Protein AF-A0A660R4C6-F1 (afdb_monomer_lite)

Secondary structure (DSSP, 8-state):
----------PPPPHHHHHHHHHHHHHHHHHHHHHHHHHHHHHHHHS-PPPHHHHHHHHHHHTTTS---HHHHHHHHHHHHHTT-

Foldseek 3Di:
DDDDDDDDDDDDDPVVVVVVVVVLVVLLVVLLVVLVVVQVVCCVVPVDGDDLVVSLVSSCVSCVPPPDDPVSSVVSSVVVVVVVD

Sequ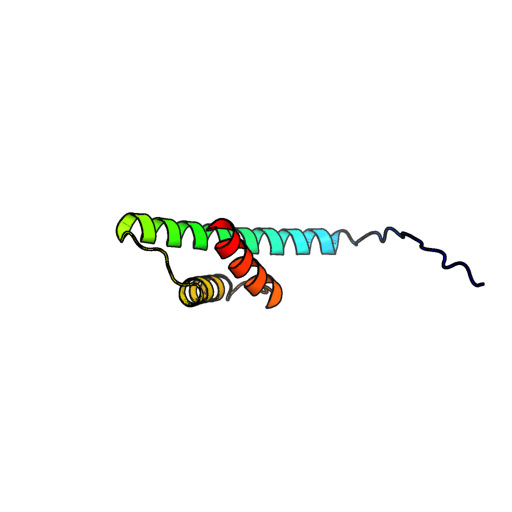ence (85 aa):
MLRRLILTIKIPVPQKLNKTADKINRNAARVYSKTLSFVRKIYQKKGFWLSQNTVQRYILRWGADIPLHTHSKQAMVQQYFNALK

pLDDT: mean 80.36, std 7.88, range [50.84, 92.69]

Radius of gyration: 18.57 Å; chains: 1; bounding box: 37×43×47 Å

Structure (mmCIF, N/CA/C/O backbone):
data_AF-A0A660R4C6-F1
#
_entry.id   AF-A0A660R4C6-F1
#
loop_
_atom_site.group_PDB
_atom_site.id
_atom_site.type_symbol
_atom_site.label_atom_id
_atom_site.label_alt_id
_atom_site.label_comp_id
_atom_site.label_asym_id
_atom_site.label_entity_id
_atom_site.label_seq_id
_atom_site.pdbx_PDB_ins_code
_atom_site.Cartn_x
_atom_site.Cartn_y
_atom_site.Cartn_z
_atom_site.occupancy
_atom_site.B_iso_or_equiv
_atom_site.auth_seq_id
_atom_site.auth_comp_id
_atom_site.auth_asym_id
_atom_site.auth_atom_id
_atom_site.pdbx_PDB_model_num
ATOM 1 N N . MET A 1 1 ? 19.718 33.327 -31.272 1.00 50.84 1 MET A N 1
ATOM 2 C CA . MET A 1 1 ? 18.847 32.646 -30.284 1.00 50.84 1 MET A CA 1
ATOM 3 C C . MET A 1 1 ? 18.814 31.153 -30.590 1.00 50.84 1 MET A C 1
ATOM 5 O O . MET A 1 1 ? 18.329 30.780 -31.650 1.00 50.84 1 MET A O 1
ATOM 9 N N . LEU A 1 2 ? 19.351 30.305 -29.710 1.00 55.62 2 LEU A N 1
ATOM 10 C CA . LEU A 1 2 ? 19.282 28.844 -29.852 1.00 55.62 2 LEU A CA 1
ATOM 11 C C . LEU A 1 2 ? 17.847 28.363 -29.575 1.00 55.62 2 LEU A C 1
ATOM 13 O O . LEU A 1 2 ? 17.356 28.490 -28.454 1.00 55.62 2 LEU A O 1
ATOM 17 N N . ARG A 1 3 ? 17.164 27.824 -30.592 1.00 68.50 3 ARG A N 1
ATOM 18 C CA . ARG A 1 3 ? 15.856 27.167 -30.431 1.00 68.50 3 ARG A CA 1
ATOM 19 C C . ARG A 1 3 ? 16.067 25.815 -29.740 1.00 68.50 3 ARG A C 1
ATOM 21 O O . ARG A 1 3 ? 16.713 24.936 -30.303 1.00 68.50 3 ARG A O 1
ATOM 28 N N . ARG A 1 4 ? 15.534 25.640 -28.525 1.00 73.31 4 ARG A N 1
ATOM 29 C CA . ARG A 1 4 ? 15.492 24.330 -27.850 1.00 73.31 4 ARG A CA 1
ATOM 30 C C . ARG A 1 4 ? 14.578 23.390 -28.633 1.00 73.31 4 ARG A C 1
ATOM 32 O O . ARG A 1 4 ? 13.402 23.686 -28.819 1.00 73.31 4 ARG A O 1
ATOM 39 N N . LEU A 1 5 ? 15.124 22.256 -29.053 1.00 77.06 5 LEU A N 1
ATOM 40 C CA . LEU A 1 5 ? 14.387 21.172 -29.689 1.00 77.06 5 LEU A CA 1
ATOM 41 C C . LEU A 1 5 ? 13.937 20.204 -28.586 1.00 77.06 5 LEU A C 1
ATOM 43 O O . LEU A 1 5 ? 14.773 19.604 -27.912 1.00 77.06 5 LEU A O 1
ATOM 47 N N . ILE A 1 6 ? 12.627 20.104 -28.351 1.00 81.06 6 ILE A N 1
ATOM 48 C CA . ILE A 1 6 ? 12.055 19.136 -27.406 1.00 81.06 6 ILE A CA 1
ATOM 49 C C . ILE A 1 6 ? 11.734 17.871 -28.198 1.00 81.06 6 ILE A C 1
ATOM 51 O O . ILE A 1 6 ? 10.890 17.892 -29.090 1.00 81.06 6 ILE A O 1
ATOM 55 N N . LEU A 1 7 ? 12.423 16.778 -27.880 1.00 81.25 7 LEU A N 1
ATOM 56 C CA . LEU A 1 7 ? 12.211 15.468 -28.488 1.00 81.25 7 LEU A CA 1
ATOM 57 C C . LEU A 1 7 ? 11.516 14.546 -27.486 1.00 81.25 7 LEU A C 1
ATOM 59 O O . LEU A 1 7 ? 11.909 14.469 -26.323 1.00 81.25 7 LEU A O 1
ATOM 63 N N . THR A 1 8 ? 10.502 13.814 -27.943 1.00 84.75 8 THR A N 1
ATOM 64 C CA . THR A 1 8 ? 9.867 12.740 -27.169 1.00 84.75 8 THR A CA 1
ATOM 65 C C . THR A 1 8 ? 10.303 11.400 -27.741 1.00 84.75 8 THR A C 1
ATOM 67 O O . THR A 1 8 ? 9.917 11.037 -28.849 1.00 84.75 8 THR A O 1
ATOM 70 N N . ILE A 1 9 ? 11.109 10.656 -26.985 1.00 85.75 9 ILE A N 1
ATOM 71 C CA . ILE A 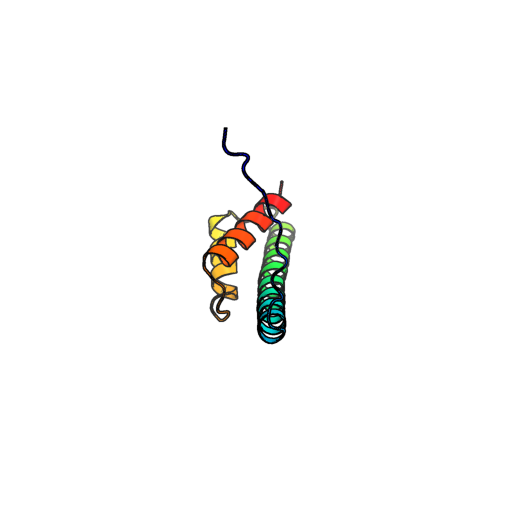1 9 ? 11.616 9.340 -27.384 1.00 85.75 9 ILE A CA 1
ATOM 72 C C . ILE A 1 9 ? 10.869 8.274 -26.581 1.00 85.75 9 ILE A C 1
ATOM 74 O O . ILE A 1 9 ? 10.819 8.334 -25.353 1.00 85.75 9 ILE A O 1
ATOM 78 N N . LYS A 1 10 ? 10.288 7.287 -27.270 1.00 82.75 10 LYS A N 1
ATOM 79 C CA . LYS A 1 10 ? 9.687 6.111 -26.629 1.00 82.75 10 LYS A CA 1
ATOM 80 C C . LYS A 1 10 ? 10.764 5.047 -26.456 1.00 82.75 10 LYS A C 1
ATOM 82 O O . LYS A 1 10 ? 11.243 4.495 -27.440 1.00 82.75 10 LYS A O 1
ATOM 87 N N . ILE A 1 11 ? 11.141 4.765 -25.213 1.00 82.50 11 ILE A N 1
ATOM 88 C CA . ILE A 1 11 ? 12.132 3.733 -24.897 1.00 82.50 11 ILE A CA 1
ATOM 89 C C . ILE A 1 11 ? 11.388 2.408 -24.680 1.00 82.50 11 ILE A C 1
ATOM 91 O O . ILE A 1 11 ? 10.566 2.328 -23.763 1.00 82.50 11 ILE A O 1
ATOM 95 N N . PRO A 1 12 ? 11.630 1.368 -25.499 1.00 80.44 12 PRO A N 1
ATOM 96 C CA . PRO A 1 12 ? 11.016 0.066 -25.283 1.00 80.44 12 PRO A CA 1
ATOM 97 C C . PRO A 1 12 ? 11.572 -0.558 -23.999 1.00 80.44 12 PRO A C 1
ATOM 99 O O . PRO A 1 12 ? 12.777 -0.755 -23.851 1.00 80.44 12 PRO A O 1
ATOM 102 N N . VAL A 1 13 ? 10.685 -0.876 -23.055 1.00 80.44 13 VAL A N 1
ATOM 103 C CA . VAL A 1 13 ? 11.064 -1.533 -21.800 1.00 80.44 13 VAL A CA 1
ATOM 104 C C . VAL A 1 13 ? 11.146 -3.048 -22.027 1.00 80.44 13 VAL A C 1
ATOM 106 O O . VAL A 1 13 ? 10.196 -3.633 -22.556 1.00 80.44 13 VAL A O 1
ATOM 109 N N . PRO A 1 14 ? 12.237 -3.718 -21.609 1.00 87.38 14 PRO A N 1
ATOM 110 C CA . PRO A 1 14 ? 12.348 -5.170 -21.682 1.00 87.38 14 PRO A CA 1
ATOM 111 C C . PRO A 1 14 ? 11.155 -5.881 -21.030 1.00 87.38 14 PRO A C 1
ATOM 113 O O . PRO A 1 14 ? 10.814 -5.617 -19.875 1.00 87.38 14 PRO A O 1
ATOM 116 N N . GLN A 1 15 ? 10.568 -6.864 -21.720 1.00 85.25 15 GLN A N 1
ATOM 117 C CA . GLN A 1 15 ? 9.387 -7.599 -21.233 1.00 85.25 15 GLN A CA 1
ATOM 118 C C . GLN A 1 15 ? 9.585 -8.235 -19.841 1.00 85.25 15 GLN A C 1
ATOM 120 O O . GLN A 1 15 ? 8.635 -8.360 -19.067 1.00 85.25 15 GLN A O 1
ATOM 125 N N . LYS A 1 16 ? 10.821 -8.616 -19.486 1.00 85.94 16 LYS A N 1
ATOM 126 C CA . LYS A 1 16 ? 11.168 -9.156 -18.159 1.00 85.94 16 LYS A CA 1
ATOM 127 C C . LYS A 1 16 ? 10.891 -8.156 -17.026 1.00 85.94 16 LYS A C 1
ATOM 129 O O . LYS A 1 16 ? 10.448 -8.559 -15.946 1.00 85.94 16 LYS A O 1
ATOM 134 N N . LEU A 1 17 ? 11.115 -6.865 -17.271 1.00 84.75 17 LEU A N 1
ATOM 135 C CA . LEU A 1 17 ? 10.842 -5.809 -16.297 1.00 84.75 17 LEU A CA 1
ATOM 136 C C . LEU A 1 17 ? 9.335 -5.601 -16.127 1.00 84.75 17 LEU A C 1
ATOM 138 O O . LEU A 1 17 ? 8.885 -5.490 -14.992 1.00 84.75 17 LEU A O 1
ATOM 142 N N . ASN A 1 18 ? 8.550 -5.689 -17.207 1.00 84.81 18 ASN A N 1
ATOM 143 C CA . ASN A 1 18 ? 7.084 -5.619 -17.129 1.00 84.81 18 ASN A CA 1
ATOM 144 C C . ASN A 1 18 ? 6.509 -6.739 -16.251 1.00 84.81 18 ASN A C 1
ATOM 146 O O . ASN A 1 18 ? 5.728 -6.471 -15.344 1.00 84.81 18 ASN A O 1
ATOM 150 N N . LYS A 1 19 ? 6.972 -7.986 -16.428 1.00 87.31 19 LYS A N 1
ATOM 151 C CA . LYS A 1 19 ? 6.544 -9.115 -15.575 1.00 87.31 19 LYS A CA 1
ATOM 152 C C . LYS A 1 19 ? 6.887 -8.895 -14.098 1.00 87.31 19 LYS A C 1
ATOM 154 O O . LYS A 1 19 ? 6.114 -9.256 -13.211 1.00 87.31 19 LYS A O 1
ATOM 159 N N . THR A 1 20 ? 8.054 -8.312 -13.832 1.00 86.75 20 THR A N 1
ATOM 160 C CA . THR A 1 20 ? 8.492 -7.991 -12.467 1.00 86.75 20 THR A CA 1
ATOM 161 C C . THR A 1 20 ? 7.628 -6.887 -11.861 1.00 86.75 20 THR A C 1
ATOM 163 O O . THR A 1 20 ? 7.158 -7.032 -10.732 1.00 86.75 20 THR A O 1
ATOM 166 N N . ALA A 1 21 ? 7.357 -5.829 -12.626 1.00 84.50 21 ALA A N 1
ATOM 167 C CA . ALA A 1 21 ? 6.488 -4.733 -12.222 1.00 84.50 21 ALA A CA 1
ATOM 168 C C . ALA A 1 21 ? 5.065 -5.225 -11.926 1.00 84.50 21 ALA A C 1
ATOM 170 O O . ALA A 1 21 ? 4.528 -4.918 -10.865 1.00 84.50 21 ALA A O 1
ATOM 171 N N . ASP A 1 22 ? 4.494 -6.080 -12.778 1.00 87.62 22 ASP A N 1
ATOM 172 C CA . ASP A 1 22 ? 3.179 -6.686 -12.548 1.00 87.62 22 ASP A CA 1
ATOM 173 C C . ASP A 1 22 ? 3.133 -7.492 -11.251 1.00 87.62 22 ASP A C 1
ATOM 175 O O . ASP A 1 22 ? 2.166 -7.403 -10.491 1.00 87.62 22 ASP A O 1
ATOM 179 N N . LYS A 1 23 ? 4.181 -8.274 -10.966 1.00 87.94 23 LYS A N 1
ATOM 180 C CA . LYS A 1 23 ? 4.272 -9.047 -9.722 1.00 87.94 23 LYS A CA 1
ATOM 181 C C . LYS A 1 23 ? 4.305 -8.126 -8.501 1.00 87.94 23 LYS A C 1
ATOM 183 O O . LYS A 1 23 ? 3.590 -8.376 -7.529 1.00 87.94 23 LYS A O 1
ATOM 188 N N . ILE A 1 24 ? 5.100 -7.058 -8.557 1.00 85.00 24 ILE A N 1
ATOM 189 C CA . ILE A 1 24 ? 5.186 -6.059 -7.484 1.00 85.00 24 ILE A CA 1
ATOM 190 C C . ILE A 1 24 ? 3.838 -5.349 -7.310 1.00 85.00 24 ILE A C 1
ATOM 192 O O . ILE A 1 24 ? 3.355 -5.244 -6.183 1.00 85.00 24 ILE A O 1
ATOM 196 N N . ASN A 1 25 ? 3.190 -4.954 -8.405 1.00 85.56 25 ASN A N 1
ATOM 197 C CA . ASN A 1 25 ? 1.890 -4.284 -8.394 1.00 85.56 25 ASN A CA 1
ATOM 198 C C . ASN A 1 25 ? 0.796 -5.163 -7.782 1.00 85.56 25 ASN A C 1
ATOM 200 O O . ASN A 1 25 ? 0.052 -4.699 -6.920 1.00 85.56 25 ASN A O 1
ATOM 204 N N . ARG A 1 26 ? 0.723 -6.449 -8.149 1.00 87.62 26 ARG A N 1
ATOM 205 C CA . ARG A 1 26 ? -0.236 -7.395 -7.545 1.00 87.62 26 ARG A CA 1
ATOM 206 C C . ARG A 1 26 ? -0.001 -7.565 -6.047 1.00 87.62 26 ARG A C 1
ATOM 208 O O . ARG A 1 26 ? -0.954 -7.575 -5.267 1.00 87.62 26 ARG A O 1
ATOM 215 N N . ASN A 1 27 ? 1.260 -7.675 -5.635 1.00 85.75 27 ASN A N 1
ATOM 216 C CA . ASN A 1 27 ? 1.616 -7.805 -4.225 1.00 85.75 27 ASN A CA 1
ATOM 217 C C . ASN A 1 27 ? 1.260 -6.541 -3.430 1.00 85.75 27 ASN A C 1
ATOM 219 O O . ASN A 1 27 ? 0.670 -6.645 -2.353 1.00 85.75 27 ASN A O 1
ATOM 223 N N . ALA A 1 28 ? 1.549 -5.359 -3.978 1.00 82.00 28 ALA A N 1
ATOM 224 C CA . ALA A 1 28 ? 1.144 -4.086 -3.395 1.00 82.00 28 ALA A CA 1
ATOM 225 C C . ALA A 1 28 ? -0.388 -3.999 -3.276 1.00 82.00 28 ALA A C 1
ATOM 227 O O . ALA A 1 28 ? -0.909 -3.761 -2.187 1.00 82.00 28 ALA A O 1
ATOM 228 N N . ALA A 1 29 ? -1.125 -4.294 -4.350 1.00 84.75 29 ALA A N 1
ATOM 229 C CA . ALA A 1 29 ? -2.588 -4.287 -4.341 1.00 84.75 29 ALA A CA 1
ATOM 230 C C . ALA A 1 29 ? -3.159 -5.201 -3.245 1.00 84.75 29 ALA A C 1
ATOM 232 O O . ALA A 1 29 ? -4.043 -4.792 -2.494 1.00 84.75 29 ALA A O 1
ATOM 233 N N . ARG A 1 30 ? -2.594 -6.402 -3.063 1.00 87.31 30 ARG A N 1
ATOM 234 C CA . ARG A 1 30 ? -3.011 -7.330 -2.001 1.00 87.31 30 ARG A CA 1
ATOM 235 C C . ARG A 1 30 ? -2.831 -6.741 -0.599 1.00 87.31 30 ARG A C 1
ATOM 237 O O . ARG A 1 30 ? -3.736 -6.860 0.230 1.00 87.31 30 ARG A O 1
ATOM 244 N N . VAL A 1 31 ? -1.686 -6.113 -0.323 1.00 84.75 31 VAL A N 1
ATOM 245 C CA . VAL A 1 31 ? -1.424 -5.453 0.971 1.00 84.75 31 VAL A CA 1
ATOM 246 C C . VAL A 1 31 ? -2.396 -4.297 1.193 1.00 84.75 31 VAL A C 1
ATOM 248 O O . VAL A 1 31 ? -2.972 -4.179 2.279 1.00 84.75 31 VAL A O 1
ATOM 251 N N . TYR A 1 32 ? -2.636 -3.486 0.163 1.00 82.56 32 TYR A N 1
ATOM 252 C CA . TYR A 1 32 ? -3.591 -2.384 0.224 1.00 82.56 32 TYR A CA 1
ATOM 253 C C . TYR A 1 32 ? -5.013 -2.881 0.525 1.00 82.56 32 TYR A C 1
ATOM 255 O O . TYR A 1 32 ? -5.618 -2.458 1.510 1.00 82.56 32 TYR A O 1
ATOM 263 N N . SER A 1 33 ? -5.529 -3.847 -0.241 1.00 86.75 33 SER A N 1
ATOM 264 C CA . SER A 1 33 ? -6.883 -4.387 -0.055 1.00 86.75 33 SER A CA 1
ATOM 265 C C . SER A 1 33 ? -7.074 -5.041 1.315 1.00 86.75 33 SER A C 1
ATOM 267 O O . SER A 1 33 ? -8.127 -4.879 1.941 1.00 86.75 33 SER A O 1
ATOM 269 N N . LYS A 1 34 ? -6.050 -5.746 1.817 1.00 88.31 34 LYS A N 1
ATOM 270 C CA . LYS A 1 34 ? -6.062 -6.324 3.168 1.00 88.31 34 LYS A CA 1
ATOM 271 C C . LYS A 1 34 ? -6.155 -5.232 4.235 1.00 88.31 34 LYS A C 1
ATOM 273 O O . LYS A 1 34 ? -6.951 -5.360 5.165 1.00 88.31 34 LYS A O 1
ATOM 278 N N . THR A 1 35 ? -5.401 -4.148 4.055 1.00 84.50 35 THR A N 1
ATOM 279 C CA . THR A 1 35 ? -5.446 -2.969 4.929 1.00 84.50 35 THR A CA 1
ATOM 280 C C . THR A 1 35 ? -6.813 -2.332 4.948 1.00 84.50 35 THR A C 1
ATOM 282 O O . THR A 1 35 ? -7.401 -2.173 6.016 1.00 84.50 35 THR A O 1
ATOM 285 N N . LEU A 1 36 ? -7.358 -2.044 3.775 1.00 84.88 36 LEU A N 1
ATOM 286 C CA . LEU A 1 36 ? -8.639 -1.369 3.647 1.00 84.88 36 LEU A CA 1
ATOM 287 C C . LEU A 1 36 ? -9.777 -2.204 4.253 1.00 84.88 36 LEU A C 1
ATOM 289 O O . LEU A 1 36 ? -10.604 -1.686 5.002 1.00 84.88 36 LEU A O 1
ATOM 293 N N . SER A 1 37 ? -9.758 -3.521 4.028 1.00 88.81 37 SER A N 1
ATOM 294 C CA . SER A 1 37 ? -10.717 -4.454 4.633 1.00 88.81 37 SER A CA 1
ATOM 295 C C . SER A 1 37 ? -10.630 -4.476 6.160 1.00 88.81 37 SER A C 1
ATOM 297 O O . SER A 1 37 ? -11.654 -4.523 6.841 1.00 88.81 37 SER A O 1
ATOM 299 N N . PHE A 1 38 ? -9.417 -4.446 6.716 1.00 87.69 38 PHE A N 1
ATOM 300 C CA . PHE A 1 38 ? -9.205 -4.437 8.161 1.00 87.69 38 PHE A CA 1
ATOM 301 C C . PHE A 1 38 ? -9.701 -3.142 8.805 1.00 87.69 38 PHE A C 1
ATOM 303 O O . PHE A 1 38 ? -10.439 -3.195 9.790 1.00 87.69 38 PHE A O 1
ATOM 310 N N . VAL A 1 39 ? -9.354 -1.990 8.227 1.00 85.25 39 VAL A N 1
ATOM 311 C CA . VAL A 1 39 ? -9.815 -0.700 8.746 1.00 85.25 39 VAL A CA 1
ATOM 312 C C . VAL A 1 39 ? -11.339 -0.602 8.652 1.00 85.25 39 VAL A C 1
ATOM 314 O O . VAL A 1 39 ? -11.981 -0.256 9.641 1.00 85.25 39 VAL A O 1
ATOM 317 N N . ARG A 1 40 ? -11.938 -0.996 7.520 1.00 86.31 40 ARG A N 1
ATOM 318 C CA 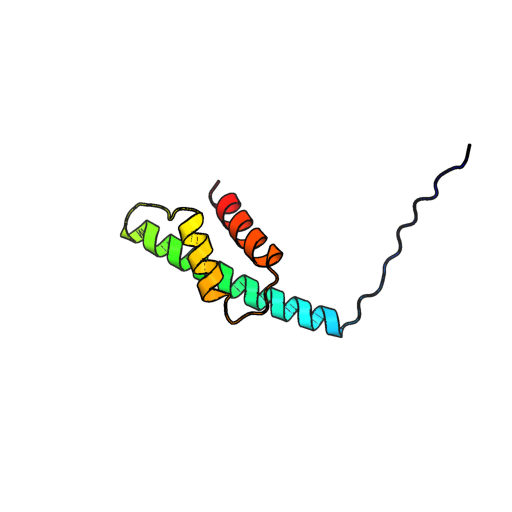. ARG A 1 40 ? -13.400 -1.002 7.355 1.00 86.31 40 ARG A CA 1
ATOM 319 C C . ARG A 1 40 ? -14.092 -1.867 8.411 1.00 86.31 40 ARG A C 1
ATOM 321 O O . ARG A 1 40 ? -15.091 -1.442 8.981 1.00 86.31 40 ARG A O 1
ATOM 328 N N . LYS A 1 41 ? -13.539 -3.046 8.721 1.00 89.75 41 LYS A N 1
ATOM 329 C CA . LYS A 1 41 ? -14.049 -3.909 9.801 1.00 89.75 41 LYS A CA 1
ATOM 330 C C . LYS A 1 41 ? -13.950 -3.247 11.176 1.00 89.75 41 LYS A C 1
ATOM 332 O O . LYS A 1 41 ? -14.863 -3.403 11.980 1.00 89.75 41 LYS A O 1
ATOM 337 N N . ILE A 1 42 ? -12.862 -2.531 11.464 1.00 87.69 42 ILE A N 1
ATOM 338 C CA . ILE A 1 42 ? -12.717 -1.794 12.729 1.00 87.69 42 ILE A CA 1
ATOM 339 C C . ILE A 1 42 ? -13.744 -0.674 12.818 1.00 87.69 42 ILE A C 1
ATOM 341 O O . ILE A 1 42 ? -14.413 -0.573 13.841 1.00 87.69 42 ILE A O 1
ATOM 345 N N . TYR A 1 43 ? -13.906 0.106 11.751 1.00 87.12 43 TYR A N 1
ATOM 346 C CA . TYR A 1 43 ? -14.887 1.182 11.708 1.00 87.12 43 TYR A CA 1
ATOM 347 C C . TYR A 1 43 ? -16.305 0.651 11.943 1.00 87.12 43 TYR A C 1
ATOM 349 O O . TYR A 1 43 ? -17.003 1.137 12.824 1.00 87.12 43 TYR A O 1
ATOM 357 N N . GLN A 1 44 ? -16.691 -0.426 11.253 1.00 89.19 44 GLN A N 1
ATOM 358 C CA . GLN A 1 44 ? -18.000 -1.061 11.441 1.00 89.19 44 GLN A CA 1
ATOM 359 C C . GLN A 1 44 ? -18.215 -1.607 12.860 1.00 89.19 44 GLN A C 1
ATOM 361 O O . GLN A 1 44 ? -19.333 -1.569 13.358 1.00 89.19 44 GLN A O 1
ATOM 366 N N . LYS A 1 45 ? -17.167 -2.125 13.517 1.00 92.69 45 LYS A N 1
ATOM 367 C CA . LYS A 1 45 ? -17.281 -2.699 14.869 1.00 92.69 45 LYS A CA 1
ATOM 368 C C . LYS A 1 45 ? -17.182 -1.676 15.998 1.00 92.69 45 LYS A C 1
ATOM 370 O O . LYS A 1 45 ? -17.748 -1.911 17.057 1.00 92.69 45 LYS A O 1
ATOM 375 N N . LYS A 1 46 ? -16.388 -0.618 15.824 1.00 89.88 46 LYS A N 1
ATOM 376 C CA . LYS A 1 46 ? -16.015 0.315 16.901 1.00 89.88 46 LYS A CA 1
ATOM 377 C C . LYS A 1 46 ? -16.459 1.759 16.659 1.00 89.88 46 LYS A C 1
ATOM 379 O O . LYS A 1 46 ? -16.323 2.574 17.561 1.00 89.88 46 LYS A O 1
ATOM 384 N N . GLY A 1 47 ? -16.941 2.090 15.463 1.00 89.06 47 GLY A N 1
ATOM 385 C CA . GLY A 1 47 ? -17.438 3.423 15.113 1.00 89.06 47 GLY A CA 1
ATOM 386 C C . GLY A 1 47 ? -16.364 4.481 14.840 1.00 89.06 47 GLY A C 1
ATOM 387 O O . GLY A 1 47 ? -16.710 5.636 14.621 1.00 89.06 47 GLY A O 1
ATOM 388 N N . PHE A 1 48 ? -15.073 4.127 14.828 1.00 84.19 48 PHE A N 1
ATOM 389 C CA . PHE A 1 48 ? -13.986 5.084 14.588 1.00 84.19 48 PHE A CA 1
ATOM 390 C C . PHE A 1 48 ? -12.980 4.605 13.538 1.00 84.19 48 PHE A C 1
ATOM 392 O O . PHE A 1 48 ? -12.747 3.406 13.357 1.00 84.19 48 PHE A O 1
ATOM 399 N N . TRP A 1 49 ? -12.372 5.566 12.841 1.00 83.06 49 TRP A N 1
ATOM 400 C CA . TRP A 1 49 ? -11.314 5.326 11.863 1.00 83.06 49 TRP A CA 1
ATOM 401 C C . TRP A 1 49 ? -9.944 5.258 12.542 1.00 83.06 49 TRP A C 1
ATOM 403 O O . TRP A 1 49 ? -9.663 5.991 13.488 1.00 83.06 49 TRP A O 1
ATOM 413 N N . LEU A 1 50 ? -9.065 4.379 12.055 1.00 83.19 50 LEU A N 1
ATOM 414 C CA . LEU A 1 50 ? -7.695 4.293 12.563 1.00 83.19 50 LEU A CA 1
ATOM 415 C C . LEU A 1 50 ? -6.869 5.521 12.157 1.00 83.19 50 LEU A C 1
ATOM 417 O O . LEU A 1 50 ? -6.946 5.985 11.020 1.00 83.19 50 LEU A O 1
ATOM 421 N N . SER A 1 51 ? -6.014 5.987 13.071 1.00 83.50 51 SER A N 1
ATOM 422 C CA . SER A 1 51 ? -5.063 7.066 12.795 1.00 83.50 51 SER A CA 1
ATOM 423 C C . SER A 1 51 ? -4.023 6.658 11.746 1.00 83.50 51 SER A C 1
ATOM 425 O O . SER A 1 51 ? -3.668 5.481 11.618 1.00 83.50 51 SER A O 1
ATOM 427 N N . GLN A 1 52 ? -3.476 7.644 11.032 1.00 80.06 52 GLN A N 1
ATOM 428 C CA . GLN A 1 52 ? -2.476 7.440 9.977 1.00 80.06 52 GLN A CA 1
ATOM 429 C C . GLN A 1 52 ? -1.273 6.617 10.398 1.00 80.06 52 GLN A C 1
ATOM 431 O O . GLN A 1 52 ? -0.940 5.632 9.734 1.00 80.06 52 GLN A O 1
ATOM 436 N N . ASN A 1 53 ? -0.700 6.932 11.553 1.00 83.62 53 ASN A N 1
ATOM 437 C CA . ASN A 1 53 ? 0.433 6.186 12.091 1.00 83.62 53 ASN A CA 1
ATOM 438 C C . ASN A 1 53 ? 0.086 4.712 12.340 1.00 83.62 53 ASN A C 1
ATOM 440 O O . ASN A 1 53 ? 0.913 3.825 12.126 1.00 83.62 53 ASN A O 1
ATOM 444 N N . THR A 1 54 ? -1.147 4.433 12.760 1.00 84.69 54 THR A N 1
ATOM 445 C CA . THR A 1 54 ? -1.600 3.069 13.041 1.00 84.69 54 THR A CA 1
ATOM 446 C C . THR A 1 54 ? -1.784 2.275 11.750 1.00 84.69 54 THR A C 1
ATOM 448 O O . THR A 1 54 ? -1.279 1.157 11.641 1.00 84.69 54 THR A O 1
ATOM 451 N N . VAL A 1 55 ? -2.436 2.858 10.740 1.00 82.50 55 VAL A N 1
ATOM 452 C CA . VAL A 1 55 ? -2.611 2.223 9.421 1.00 82.50 55 VAL A CA 1
ATOM 453 C C . VAL A 1 55 ? -1.258 1.967 8.751 1.00 82.50 55 VAL A C 1
ATOM 455 O O . VAL A 1 55 ? -1.027 0.876 8.228 1.00 82.50 55 VAL A O 1
ATOM 458 N N . GLN A 1 56 ? -0.326 2.918 8.846 1.00 80.94 56 GLN A N 1
ATOM 459 C CA . GLN A 1 56 ? 1.032 2.762 8.328 1.00 80.94 56 GLN A CA 1
ATOM 460 C C . GLN A 1 56 ? 1.765 1.578 8.973 1.00 80.94 56 GLN A C 1
ATOM 462 O O . GLN A 1 56 ? 2.377 0.786 8.258 1.00 80.94 56 GLN A O 1
ATOM 467 N N . ARG A 1 57 ? 1.661 1.391 10.297 1.00 84.88 57 ARG A N 1
ATOM 468 C CA . ARG A 1 57 ? 2.242 0.218 10.981 1.00 84.88 57 ARG A CA 1
ATOM 469 C C . ARG A 1 57 ? 1.678 -1.100 10.445 1.00 84.88 57 ARG A C 1
ATOM 471 O O . ARG A 1 57 ? 2.436 -2.051 10.266 1.00 84.88 57 ARG A O 1
ATOM 478 N N . TYR A 1 58 ? 0.380 -1.162 10.144 1.00 85.00 58 TYR A N 1
ATOM 479 C CA . TYR A 1 58 ? -0.233 -2.359 9.560 1.00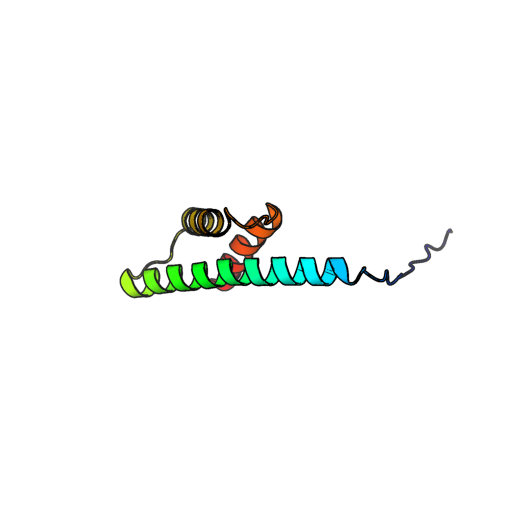 85.00 58 TYR A CA 1
ATOM 480 C C . TYR A 1 58 ? 0.219 -2.620 8.119 1.00 85.00 58 TYR A C 1
ATOM 482 O O . TYR A 1 58 ? 0.547 -3.761 7.793 1.00 85.00 58 TYR A O 1
ATOM 490 N N . ILE A 1 59 ? 0.313 -1.580 7.284 1.00 80.62 59 ILE A N 1
AT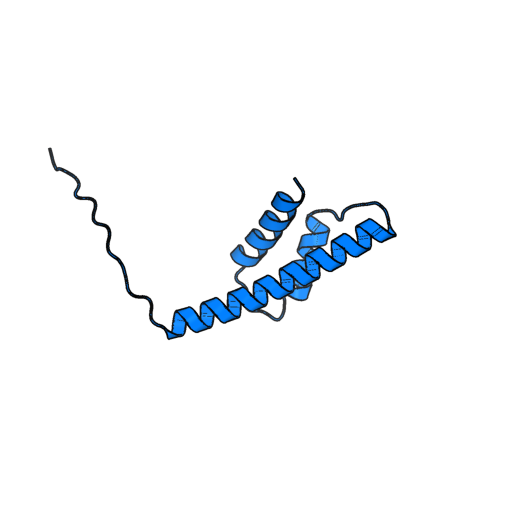OM 491 C CA . ILE A 1 59 ? 0.851 -1.691 5.917 1.00 80.62 59 ILE A CA 1
ATOM 492 C C . ILE A 1 59 ? 2.297 -2.197 5.955 1.00 80.62 59 ILE A C 1
ATOM 494 O O . ILE A 1 59 ? 2.637 -3.129 5.228 1.00 80.62 59 ILE A O 1
ATOM 498 N N . LEU A 1 60 ? 3.134 -1.639 6.836 1.00 80.44 60 LEU A N 1
ATOM 499 C CA . LEU A 1 60 ? 4.515 -2.090 7.026 1.00 80.44 60 LEU A CA 1
ATOM 500 C C . LEU A 1 60 ? 4.579 -3.544 7.500 1.00 80.44 60 LEU A C 1
ATOM 502 O O . LEU A 1 60 ? 5.392 -4.308 6.990 1.00 80.44 60 LEU A O 1
ATOM 506 N N . ARG A 1 61 ? 3.693 -3.942 8.421 1.00 83.50 61 ARG A N 1
ATOM 507 C CA . ARG A 1 61 ? 3.623 -5.314 8.934 1.00 83.50 61 ARG A CA 1
ATOM 508 C C . ARG A 1 61 ? 3.209 -6.322 7.862 1.00 83.50 61 ARG A C 1
ATOM 510 O O . ARG A 1 61 ? 3.770 -7.406 7.813 1.00 83.50 61 ARG A O 1
ATOM 517 N N . TRP A 1 62 ? 2.233 -6.001 7.014 1.00 80.88 62 TRP A N 1
ATOM 518 C CA . TRP A 1 62 ? 1.803 -6.908 5.939 1.00 80.88 62 TRP A CA 1
ATOM 519 C C . TRP A 1 62 ? 2.701 -6.866 4.704 1.00 80.88 62 TRP A C 1
ATOM 521 O O . TRP A 1 62 ? 2.685 -7.810 3.919 1.00 80.88 62 TRP A O 1
ATOM 531 N N . GLY A 1 63 ? 3.458 -5.785 4.523 1.00 76.44 63 GLY A N 1
ATOM 532 C CA . GLY A 1 63 ? 4.438 -5.621 3.455 1.00 76.44 63 GLY A CA 1
ATOM 533 C C . GLY A 1 63 ? 5.869 -5.985 3.852 1.00 76.44 63 GLY A C 1
ATOM 534 O O . GLY A 1 63 ? 6.772 -5.678 3.082 1.00 76.44 63 GLY A O 1
ATOM 535 N N . ALA A 1 64 ? 6.093 -6.578 5.031 1.00 76.62 64 ALA A N 1
ATOM 536 C CA . ALA A 1 64 ? 7.428 -6.941 5.513 1.00 76.62 64 ALA A CA 1
ATOM 537 C C . ALA A 1 64 ? 8.103 -7.988 4.610 1.00 76.62 64 ALA A C 1
ATOM 539 O O . ALA A 1 64 ? 9.276 -7.844 4.282 1.00 76.62 64 ALA A O 1
ATOM 540 N N . ASP A 1 65 ? 7.330 -8.966 4.131 1.00 75.25 65 ASP A N 1
ATOM 541 C CA . ASP A 1 65 ? 7.824 -10.073 3.297 1.00 75.25 65 ASP A CA 1
ATOM 542 C C . ASP A 1 65 ? 7.882 -9.734 1.800 1.00 75.25 65 ASP A C 1
ATOM 544 O O . ASP A 1 65 ? 8.283 -10.554 0.973 1.00 75.25 65 ASP A O 1
ATOM 548 N N . ILE A 1 66 ? 7.441 -8.532 1.417 1.00 73.50 66 ILE A N 1
ATOM 549 C CA . ILE A 1 66 ? 7.471 -8.087 0.028 1.00 73.50 66 ILE A CA 1
ATOM 550 C C . ILE A 1 66 ? 8.615 -7.081 -0.103 1.00 73.50 66 ILE A C 1
ATOM 552 O O . ILE A 1 66 ? 8.653 -6.117 0.667 1.00 73.50 66 ILE A O 1
ATOM 556 N N . PRO A 1 67 ? 9.513 -7.228 -1.097 1.00 68.81 67 PRO A N 1
ATOM 557 C CA . PRO A 1 67 ? 10.544 -6.239 -1.397 1.00 68.81 67 PRO A CA 1
ATOM 558 C C . PRO A 1 67 ? 9.911 -4.993 -2.041 1.00 68.81 67 PRO A C 1
ATOM 560 O O . PRO A 1 67 ? 10.158 -4.661 -3.198 1.00 68.81 67 PRO A O 1
ATOM 563 N N . LEU A 1 68 ? 9.021 -4.324 -1.308 1.00 69.00 68 LEU A N 1
ATOM 564 C CA . LEU A 1 68 ? 8.443 -3.045 -1.679 1.00 69.00 68 LEU A CA 1
ATOM 565 C C . LEU A 1 68 ? 9.408 -1.945 -1.253 1.00 69.00 68 LEU A C 1
ATOM 567 O O . LEU A 1 68 ? 9.780 -1.843 -0.078 1.00 69.00 68 LEU A O 1
ATOM 571 N N . HIS A 1 69 ? 9.755 -1.091 -2.206 1.00 74.00 69 HIS A N 1
ATOM 572 C CA . HIS A 1 69 ? 10.563 0.083 -1.941 1.00 74.00 69 HIS A CA 1
ATOM 573 C C . HIS A 1 69 ? 9.843 1.046 -0.979 1.00 74.00 69 HIS A C 1
ATOM 575 O O . HIS A 1 69 ? 8.610 1.107 -0.929 1.00 74.00 69 HIS A O 1
ATOM 581 N N . THR A 1 70 ? 10.611 1.813 -0.206 1.00 69.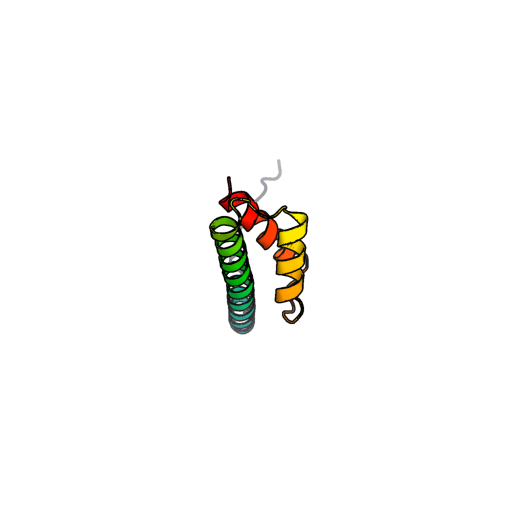56 70 THR A N 1
ATOM 582 C CA . THR A 1 70 ? 10.095 2.720 0.831 1.00 69.56 70 THR A CA 1
ATOM 583 C C . THR A 1 70 ? 9.090 3.730 0.270 1.00 69.56 70 THR A C 1
ATOM 585 O O . THR A 1 70 ? 8.049 3.957 0.885 1.00 69.56 70 THR A O 1
ATOM 588 N N . HIS A 1 71 ? 9.325 4.248 -0.941 1.00 72.31 71 HIS A N 1
ATOM 589 C CA . HIS A 1 71 ? 8.383 5.152 -1.609 1.00 72.31 71 HIS A CA 1
ATOM 590 C C . HIS A 1 71 ? 7.057 4.484 -1.984 1.00 72.31 71 HIS A C 1
ATOM 592 O O . HIS A 1 71 ? 6.009 5.112 -1.870 1.00 72.31 71 HIS A O 1
ATOM 598 N N . SER A 1 72 ? 7.059 3.197 -2.349 1.00 71.31 72 SER A N 1
ATOM 599 C CA . SER A 1 72 ? 5.817 2.456 -2.603 1.00 71.31 72 SER A CA 1
ATOM 600 C C . SER A 1 72 ? 4.983 2.334 -1.327 1.00 71.31 72 SER A C 1
ATOM 602 O O . SER A 1 72 ? 3.770 2.517 -1.359 1.00 71.31 72 SER A O 1
ATOM 604 N N . LYS A 1 73 ? 5.632 2.107 -0.179 1.00 71.62 73 LYS A N 1
ATOM 605 C CA . LYS A 1 73 ? 4.963 2.051 1.132 1.00 71.62 73 LYS A CA 1
ATOM 606 C C . LYS A 1 73 ? 4.339 3.403 1.499 1.00 71.62 73 LYS A C 1
ATOM 608 O O . LYS A 1 73 ? 3.194 3.443 1.942 1.00 71.62 73 LYS A O 1
ATOM 613 N N . GLN A 1 74 ? 5.060 4.503 1.269 1.00 73.62 74 GLN A N 1
ATOM 614 C CA . GLN A 1 74 ? 4.552 5.865 1.481 1.00 73.62 74 GLN A CA 1
ATOM 615 C C . GLN A 1 74 ? 3.367 6.183 0.559 1.00 73.62 74 GLN A C 1
ATOM 617 O O . GLN A 1 74 ? 2.345 6.681 1.029 1.00 73.62 74 GLN A O 1
ATOM 622 N N . ALA A 1 75 ? 3.464 5.829 -0.725 1.00 77.56 75 ALA A N 1
ATOM 623 C CA . ALA A 1 75 ? 2.400 6.046 -1.701 1.00 77.56 75 ALA A CA 1
ATOM 624 C C . ALA A 1 75 ? 1.102 5.318 -1.317 1.00 77.56 75 ALA A C 1
ATOM 626 O O . ALA A 1 75 ? 0.025 5.895 -1.418 1.00 77.56 75 ALA A O 1
ATOM 627 N N . MET A 1 76 ? 1.192 4.087 -0.803 1.00 73.00 76 MET A N 1
ATOM 628 C CA . MET A 1 76 ? 0.018 3.325 -0.354 1.00 73.00 76 MET A CA 1
ATOM 629 C C . MET A 1 76 ? -0.680 3.973 0.844 1.00 73.00 76 MET A C 1
ATOM 631 O O . MET A 1 76 ? -1.910 4.003 0.896 1.00 73.00 76 MET A O 1
ATOM 635 N N . VAL A 1 77 ? 0.094 4.509 1.794 1.00 71.75 77 VAL A N 1
ATOM 636 C CA . VAL A 1 77 ? -0.450 5.269 2.930 1.00 71.75 77 VAL A CA 1
ATOM 637 C C . VAL A 1 77 ? -1.139 6.534 2.423 1.00 71.75 77 VAL A C 1
ATOM 639 O O . VAL A 1 77 ? -2.278 6.799 2.799 1.00 71.75 77 VAL A O 1
ATOM 642 N N . GLN A 1 78 ? -0.492 7.282 1.527 1.00 77.00 78 GLN A N 1
ATOM 643 C CA . GLN A 1 78 ? -1.060 8.506 0.966 1.00 77.00 78 GLN A CA 1
ATOM 644 C C . GLN A 1 78 ? -2.357 8.233 0.195 1.00 77.00 78 GLN A C 1
ATOM 646 O O . GLN A 1 78 ? -3.355 8.918 0.403 1.00 77.00 78 GLN A O 1
ATOM 651 N N . GLN A 1 79 ? -2.367 7.208 -0.660 1.00 74.94 79 GLN A N 1
ATOM 652 C CA . GLN A 1 79 ? -3.540 6.815 -1.438 1.00 74.94 79 GLN A CA 1
ATOM 653 C C . GLN A 1 79 ? -4.700 6.385 -0.536 1.00 74.94 79 GLN A C 1
ATOM 655 O O . GLN A 1 79 ? -5.853 6.682 -0.833 1.00 74.94 79 GLN A O 1
ATOM 660 N N . TYR A 1 80 ? -4.405 5.725 0.586 1.00 71.00 80 TYR A N 1
ATOM 661 C CA . TYR A 1 80 ? -5.406 5.385 1.589 1.00 71.00 80 TYR A CA 1
ATOM 662 C C . TYR A 1 80 ? -6.044 6.636 2.217 1.00 71.00 80 TYR A C 1
ATOM 664 O O . TYR A 1 80 ? -7.266 6.731 2.250 1.00 71.00 80 TYR A O 1
ATOM 672 N N . PHE A 1 81 ? -5.249 7.614 2.665 1.00 69.88 81 PHE A N 1
ATOM 673 C CA . PHE A 1 81 ? -5.793 8.843 3.262 1.00 69.88 81 PHE A CA 1
ATOM 674 C C . PHE A 1 81 ? -6.501 9.739 2.254 1.00 69.88 81 PHE A C 1
ATOM 676 O O . PHE A 1 81 ? -7.499 10.365 2.597 1.00 69.88 81 PHE A O 1
ATOM 683 N N . ASN A 1 82 ? -6.033 9.764 1.008 1.00 77.44 82 ASN A N 1
ATOM 684 C CA . ASN A 1 82 ? -6.729 10.459 -0.066 1.00 77.44 82 ASN A CA 1
ATOM 685 C C . ASN A 1 82 ? -8.097 9.828 -0.362 1.00 77.44 82 ASN A C 1
ATOM 687 O O . ASN A 1 82 ? -9.020 10.560 -0.673 1.00 77.44 82 ASN A O 1
ATOM 691 N N . ALA A 1 83 ? -8.241 8.504 -0.242 1.00 69.19 83 ALA A N 1
ATOM 692 C CA . ALA A 1 83 ? -9.518 7.813 -0.449 1.00 69.19 83 ALA A CA 1
ATOM 693 C C . ALA A 1 83 ? -10.512 7.965 0.720 1.00 69.19 83 ALA A C 1
ATOM 695 O O . ALA A 1 83 ? -11.656 7.535 0.604 1.00 69.19 83 ALA A O 1
ATOM 696 N N . LEU A 1 84 ? -10.066 8.511 1.857 1.00 66.88 84 LEU A N 1
ATOM 697 C CA . LEU A 1 84 ? -10.913 8.819 3.013 1.00 66.88 84 LEU A CA 1
ATOM 698 C C . LEU A 1 84 ? -11.388 10.279 3.047 1.00 66.88 84 LEU A C 1
ATOM 700 O O . LEU A 1 84 ? -12.230 10.599 3.885 1.00 66.88 84 LEU A O 1
ATOM 704 N N . LYS A 1 85 ? -10.810 11.150 2.212 1.00 59.56 85 LYS A N 1
ATOM 705 C CA . LYS A 1 85 ? -11.297 12.516 1.988 1.00 59.56 85 LYS A CA 1
ATOM 706 C C . LYS A 1 85 ? -12.433 12.494 0.978 1.00 59.56 85 LYS A C 1
ATOM 708 O O . LYS A 1 85 ? -13.352 13.315 1.163 1.00 59.56 85 LYS A O 1
#